Protein AF-A0A0F2T9M1-F1 (afdb_monomer)

Sequence (133 aa):
MGENEFGDGLTGAGREAIAVIGMSCRVPGAEDLRSFWRMLAEGEEAIAEPPAGRWPEGVAELARHPRAGFVAGAGDFDAGFFGISPREAAAMDPRQRMVLELSWDALEDAYLPPDSLHGSATAVFLGATGDDY

InterPro domains:
  IPR014030 Beta-ketoacyl synthase-like, N-terminal domain [PF00109] (16-133)
  IPR016039 Thiolase-like [G3DSA:3.40.47.10] (18-133)
  IPR016039 Thiolase-like [SSF53901] (17-133)
  IPR020841 Polyketide synthase, beta-ketoacyl synthase domain [PS52004] (15-133)
  IPR020841 Polyketide synthase, beta-ketoacyl synthase domain [SM00825] (18-133)
  IPR050091 Polyketide and Nonribosomal Peptide Biosynthesis Enzymes [PTHR43775] (17-133)

Radius of gyration: 21.36 Å; Cα contacts (8 Å, |Δi|>4): 103; chains: 1; bounding box: 66×56×41 Å

Secondary structure (DSSP, 8-state):
------------TT-PPPP-------BTTBSSHHHHHHHHHHT---EEPPPTTSS-TT-TTGGG---EE--TTTT---TTTTT--HHHHHHS-HHHHHHHHHHHHHHHHTT--GGGGTTS-------------

pLDDT: mean 83.87, std 17.74, range [38.41, 98.19]

Mean predicted aligned error: 9.65 Å

Solvent-accessible surface area (backbone atoms only — not comparable to full-atom values): 8836 Å² total; per-residue (Å²): 141,76,82,83,76,77,68,86,82,71,88,54,97,84,70,84,84,86,82,88,66,46,60,59,47,73,44,40,82,16,81,35,58,68,48,40,51,47,38,63,77,72,67,63,81,45,65,36,67,75,62,90,80,74,63,70,93,81,60,72,76,64,63,79,61,61,61,46,69,56,56,78,67,53,84,59,72,72,33,71,82,75,73,40,51,73,72,55,52,74,71,48,52,44,67,60,48,48,50,54,53,40,54,49,46,15,31,56,62,42,72,45,64,70,76,76,50,65,92,50,98,76,83,86,86,84,93,78,79,95,68,94,123

Nearest PDB structures (foldseek):
  6mhk-assembly1_B  TM=9.272E-01  e=1.775E-06  Bacillus amyloliquefaciens
  5e6k-assembly1_A  TM=9.423E-01  e=3.001E-06  Bacillus subtilis subsp. subtilis str. 168
  5e5n-assembly1_C  TM=9.562E-01  e=3.653E-06  Bacillus subtilis subsp. subtilis str. 168
  8g4u-assembly1_A  TM=9.112E-01  e=3.901E-06  Saccharopolyspora erythraea
  5elp-assembly1_B  TM=8.413E-01  e=6.593E-06  Bacillus amyloliquefaciens

Structure (mmCIF, N/CA/C/O backbone):
data_AF-A0A0F2T9M1-F1
#
_entry.id   AF-A0A0F2T9M1-F1
#
loop_
_atom_site.group_PDB
_atom_site.id
_atom_site.type_symbol
_atom_site.label_atom_id
_atom_site.label_alt_id
_atom_site.label_comp_id
_atom_site.label_asym_id
_atom_site.label_entity_id
_atom_site.label_seq_id
_atom_site.pdbx_PDB_ins_code
_atom_site.Cartn_x
_atom_site.Cartn_y
_atom_site.Cartn_z
_atom_site.occupancy
_atom_site.B_iso_or_equiv
_atom_site.auth_seq_id
_atom_site.auth_comp_id
_atom_site.auth_asym_id
_atom_site.auth_atom_id
_atom_site.pdbx_PDB_model_num
ATOM 1 N N . MET A 1 1 ? -38.643 -41.984 -0.334 1.00 38.41 1 MET A N 1
ATOM 2 C CA . MET A 1 1 ? -37.694 -41.642 -1.416 1.00 38.41 1 MET A CA 1
ATOM 3 C C . MET A 1 1 ? -37.721 -40.122 -1.497 1.00 38.41 1 MET A C 1
ATOM 5 O O . MET A 1 1 ? -38.513 -39.570 -2.233 1.00 38.41 1 MET A O 1
ATOM 9 N N . GLY A 1 2 ? -37.217 -39.426 -0.487 1.00 44.75 2 GLY A N 1
ATOM 10 C CA . GLY A 1 2 ? -35.804 -39.204 -0.194 1.00 44.75 2 GLY A CA 1
ATOM 11 C C . GLY A 1 2 ? -35.695 -37.688 -0.060 1.00 44.75 2 GLY A C 1
ATOM 12 O O . GLY A 1 2 ? -35.392 -37.012 -1.036 1.00 44.75 2 GLY A O 1
ATOM 13 N N . GLU A 1 3 ? -36.140 -37.170 1.084 1.00 42.84 3 GLU A N 1
ATOM 14 C CA . GLU A 1 3 ? -36.049 -35.749 1.408 1.00 42.84 3 GLU A CA 1
ATOM 15 C C . GLU A 1 3 ? -34.561 -35.414 1.507 1.00 42.84 3 GLU A C 1
ATOM 17 O O . GLU A 1 3 ? -33.842 -35.998 2.316 1.00 42.84 3 GLU A O 1
ATOM 22 N N . ASN A 1 4 ? -34.072 -34.543 0.624 1.00 39.91 4 ASN A N 1
ATOM 23 C CA . ASN A 1 4 ? -32.725 -34.007 0.749 1.00 39.91 4 ASN A CA 1
ATOM 24 C C . ASN A 1 4 ? -32.733 -33.002 1.900 1.00 39.91 4 ASN A C 1
ATOM 26 O O . ASN A 1 4 ? -32.927 -31.803 1.702 1.00 39.91 4 ASN A O 1
ATOM 30 N N . GLU A 1 5 ? -32.520 -33.527 3.103 1.00 46.19 5 GLU A N 1
ATOM 31 C CA . GLU A 1 5 ? -32.013 -32.795 4.253 1.00 46.19 5 GLU A CA 1
ATOM 32 C C . GLU A 1 5 ? -30.621 -32.259 3.889 1.00 46.19 5 GLU A C 1
ATOM 34 O O . GLU A 1 5 ? -29.590 -32.881 4.150 1.00 46.19 5 GLU A O 1
ATOM 39 N N . PHE A 1 6 ? -30.573 -31.094 3.239 1.00 51.16 6 PHE A N 1
ATOM 40 C CA . PHE A 1 6 ? -29.377 -30.263 3.279 1.00 51.16 6 PHE A CA 1
ATOM 41 C C . PHE A 1 6 ? -29.229 -29.796 4.723 1.00 51.16 6 PHE A C 1
ATOM 43 O O . PHE A 1 6 ? -29.816 -28.797 5.134 1.00 51.16 6 PHE A O 1
ATOM 50 N N . GLY A 1 7 ? -28.516 -30.609 5.500 1.00 42.62 7 GLY A N 1
ATOM 51 C CA . GLY A 1 7 ? -28.206 -30.349 6.891 1.00 42.62 7 GLY A CA 1
ATOM 52 C C . GLY A 1 7 ? -27.607 -28.959 7.050 1.00 42.62 7 GLY A C 1
ATOM 53 O O . GLY A 1 7 ? -26.609 -28.617 6.413 1.00 42.62 7 GLY A O 1
ATOM 54 N N . ASP A 1 8 ? -28.243 -28.182 7.918 1.00 50.19 8 ASP A N 1
ATOM 55 C CA . ASP A 1 8 ? -27.717 -26.963 8.515 1.00 50.19 8 ASP A CA 1
ATOM 56 C C . ASP A 1 8 ? -26.454 -27.318 9.318 1.00 50.19 8 ASP A C 1
ATOM 58 O O . ASP A 1 8 ? -26.492 -27.671 10.494 1.00 50.19 8 ASP A O 1
ATOM 62 N N . GLY A 1 9 ? -25.324 -27.369 8.614 1.00 45.78 9 GLY A N 1
ATOM 63 C CA . GLY A 1 9 ? -24.054 -27.896 9.104 1.00 45.78 9 GLY A CA 1
ATOM 64 C C . GLY A 1 9 ? -23.072 -26.841 9.604 1.00 45.78 9 GLY A C 1
ATOM 65 O O . GLY A 1 9 ? -21.873 -27.111 9.580 1.00 45.78 9 GLY A O 1
ATOM 66 N N . LEU A 1 10 ? -23.523 -25.650 10.021 1.00 54.91 10 LEU A N 1
ATOM 67 C CA . LEU A 1 10 ? -22.629 -24.616 10.575 1.00 54.91 10 LEU A CA 1
ATOM 68 C C . LEU A 1 10 ? -23.101 -23.965 11.883 1.00 54.91 10 LEU A C 1
ATOM 70 O O . LEU A 1 10 ? -22.401 -23.100 12.408 1.00 54.91 10 LEU A O 1
ATOM 74 N N . THR A 1 11 ? -24.199 -24.406 12.497 1.00 53.44 11 THR A N 1
ATOM 75 C CA . THR A 1 11 ? -24.612 -23.919 13.825 1.00 53.44 11 THR A CA 1
ATOM 76 C C . THR A 1 11 ? -23.847 -24.621 14.953 1.00 53.44 11 THR A C 1
ATOM 78 O O . THR A 1 11 ? -24.398 -25.276 15.832 1.00 53.44 11 THR A O 1
ATOM 81 N N . GLY A 1 12 ? -22.524 -24.452 14.949 1.00 49.16 12 GLY A N 1
ATOM 82 C CA . GLY A 1 12 ? -21.695 -24.625 16.133 1.00 49.16 12 GLY A CA 1
ATOM 83 C C . GLY A 1 12 ? -21.457 -23.263 16.773 1.00 49.16 12 GLY A C 1
ATOM 84 O O . GLY A 1 12 ? -20.775 -22.423 16.191 1.00 49.16 12 GLY A O 1
ATOM 85 N N . ALA A 1 13 ? -21.954 -23.043 17.991 1.00 60.53 13 ALA A N 1
ATOM 86 C CA . ALA A 1 13 ? -21.388 -22.013 18.856 1.00 60.53 13 ALA A CA 1
ATOM 87 C C . ALA A 1 13 ? -19.900 -22.361 19.078 1.00 60.53 13 ALA A C 1
ATOM 89 O O . ALA A 1 13 ? -19.580 -23.218 19.900 1.00 60.53 13 ALA A O 1
ATOM 90 N N . GLY A 1 14 ? -18.995 -21.791 18.271 1.00 63.22 14 GLY A N 1
ATOM 91 C CA . GLY A 1 14 ? -17.568 -22.123 18.347 1.00 63.22 14 GLY A CA 1
ATOM 92 C C . GLY A 1 14 ? -16.649 -21.686 17.200 1.00 63.22 14 GLY A C 1
ATOM 93 O O . GLY A 1 14 ? -15.437 -21.775 17.377 1.00 63.22 14 GLY A O 1
ATOM 94 N N . ARG A 1 15 ? -17.149 -21.195 16.057 1.00 66.56 15 ARG A N 1
ATOM 95 C CA . ARG A 1 15 ? -16.322 -20.483 15.061 1.00 66.56 15 ARG A CA 1
ATOM 96 C C . ARG A 1 15 ? -17.126 -19.370 14.401 1.00 66.56 15 ARG A C 1
ATOM 98 O O . ARG A 1 15 ? -17.901 -19.617 13.485 1.00 66.56 15 ARG A O 1
ATOM 105 N N . GLU A 1 16 ? -16.937 -18.155 14.894 1.00 89.12 16 GLU A N 1
ATOM 106 C CA . GLU A 1 16 ? -17.426 -16.950 14.232 1.00 89.12 16 GLU A CA 1
ATOM 107 C C . GLU A 1 16 ? -16.679 -16.761 12.902 1.00 89.12 16 GLU A C 1
ATOM 109 O O . GLU A 1 16 ? -15.462 -16.956 12.829 1.00 89.12 16 GLU A O 1
ATOM 114 N N . ALA A 1 17 ? -17.415 -16.450 11.834 1.00 92.88 17 ALA A N 1
ATOM 115 C CA . ALA A 1 17 ? -16.823 -16.173 10.532 1.00 92.88 17 ALA A CA 1
ATOM 116 C C . ALA A 1 17 ? -16.100 -14.819 10.562 1.00 92.88 17 ALA A C 1
ATOM 118 O O . ALA A 1 17 ? -16.609 -13.852 11.123 1.00 92.88 17 ALA A O 1
ATOM 119 N N . ILE A 1 18 ? -14.931 -14.739 9.924 1.00 94.12 18 ILE A N 1
ATOM 120 C CA . ILE A 1 18 ? -14.173 -13.490 9.801 1.00 94.12 18 ILE A CA 1
ATOM 121 C C . ILE A 1 18 ? -14.524 -12.831 8.470 1.00 94.12 18 ILE A C 1
ATOM 123 O O . ILE A 1 18 ? -14.312 -13.419 7.409 1.00 94.12 18 ILE A O 1
ATOM 127 N N . ALA A 1 19 ? -15.063 -11.615 8.527 1.00 97.06 19 ALA A N 1
ATOM 128 C CA . ALA A 1 19 ? -15.362 -10.826 7.340 1.00 97.06 19 ALA A CA 1
ATOM 129 C C . ALA A 1 19 ? -14.114 -10.077 6.853 1.00 97.06 19 ALA A C 1
ATOM 131 O O . ALA A 1 19 ? -13.426 -9.426 7.639 1.00 97.06 19 ALA A O 1
ATOM 132 N N . VAL A 1 20 ? -13.856 -10.128 5.545 1.00 97.00 20 VAL A N 1
ATOM 133 C CA . VAL A 1 20 ? -12.918 -9.219 4.874 1.00 97.00 20 VAL A CA 1
ATOM 134 C C . VAL A 1 20 ? -13.724 -8.007 4.426 1.00 97.00 20 VAL A C 1
ATOM 136 O O . VAL A 1 20 ? -14.567 -8.128 3.541 1.00 97.00 20 VAL A O 1
ATOM 139 N N . ILE A 1 21 ? -13.515 -6.872 5.090 1.00 97.44 21 ILE A N 1
ATOM 140 C CA . ILE A 1 21 ? -14.332 -5.662 4.898 1.00 97.44 21 ILE A CA 1
ATOM 141 C C . ILE A 1 21 ? -13.639 -4.566 4.091 1.00 97.44 21 ILE A C 1
ATOM 143 O O . ILE A 1 21 ? -14.320 -3.654 3.650 1.00 97.44 21 ILE A O 1
ATOM 147 N N . GLY A 1 22 ? -12.328 -4.667 3.882 1.00 97.50 22 GLY A N 1
ATOM 148 C CA . GLY A 1 22 ? -11.575 -3.777 3.009 1.00 97.50 22 GLY A CA 1
ATOM 149 C C . GLY A 1 22 ? -10.264 -4.416 2.589 1.00 97.50 22 GLY A C 1
ATOM 150 O O . GLY A 1 22 ? -9.738 -5.301 3.276 1.00 97.50 22 GLY A O 1
ATOM 151 N N . MET A 1 23 ? -9.773 -4.014 1.425 1.00 98.06 23 MET A N 1
ATOM 152 C CA . MET A 1 23 ? -8.548 -4.530 0.832 1.00 98.06 23 MET A CA 1
ATOM 153 C C . MET A 1 23 ? -7.794 -3.410 0.118 1.00 98.06 23 MET A C 1
ATOM 155 O O . MET A 1 23 ? -8.354 -2.397 -0.283 1.00 98.06 23 MET A O 1
ATOM 159 N N . SER A 1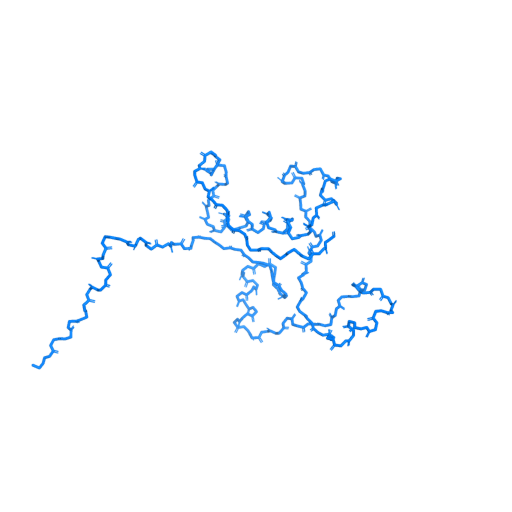 24 ? -6.510 -3.632 -0.104 1.00 97.75 24 SER A N 1
ATOM 160 C CA . SER A 1 24 ? -5.696 -2.834 -1.010 1.00 97.75 24 SER A CA 1
ATOM 161 C C . SER A 1 24 ? -4.613 -3.734 -1.590 1.00 97.75 24 SER A C 1
ATOM 163 O O . SER A 1 24 ? -4.253 -4.766 -1.012 1.00 97.75 24 SER A O 1
ATOM 165 N N . CYS A 1 25 ? -4.106 -3.383 -2.765 1.00 95.50 25 CYS A N 1
ATOM 166 C CA . CYS A 1 25 ? -2.946 -4.057 -3.317 1.00 95.50 25 CYS A CA 1
ATOM 167 C C . CYS A 1 25 ? -2.183 -3.129 -4.245 1.00 95.50 25 CYS A C 1
ATOM 169 O O . CYS A 1 25 ? -2.778 -2.339 -4.972 1.00 95.50 25 CYS A O 1
ATOM 171 N N . ARG A 1 26 ? -0.870 -3.328 -4.287 1.00 95.62 26 ARG A N 1
ATOM 172 C CA . ARG A 1 26 ? -0.011 -2.822 -5.346 1.00 95.62 26 ARG A CA 1
ATOM 173 C C . ARG A 1 26 ? 0.803 -3.998 -5.863 1.00 95.62 26 ARG A C 1
ATOM 175 O O . ARG A 1 26 ? 1.526 -4.644 -5.106 1.00 95.62 26 ARG A O 1
ATOM 182 N N . VAL A 1 27 ? 0.632 -4.319 -7.137 1.00 95.31 27 VAL A N 1
ATOM 183 C CA . VAL A 1 27 ? 1.250 -5.479 -7.786 1.00 95.31 27 VAL A CA 1
ATOM 184 C C . VAL A 1 27 ? 1.858 -5.054 -9.124 1.00 95.31 27 VAL A C 1
ATOM 186 O O . VAL A 1 27 ? 1.578 -3.963 -9.621 1.00 95.31 27 VAL A O 1
ATOM 189 N N . PRO A 1 28 ? 2.729 -5.868 -9.737 1.00 95.56 28 PRO A N 1
ATOM 190 C CA . PRO A 1 28 ? 3.194 -5.588 -11.089 1.00 95.56 28 PRO A CA 1
ATOM 191 C C . PRO A 1 28 ? 2.009 -5.372 -12.039 1.00 95.56 28 PRO A C 1
ATOM 193 O O . PRO A 1 28 ? 1.096 -6.191 -12.068 1.00 95.56 28 PRO A O 1
ATOM 196 N N . GLY A 1 29 ? 2.022 -4.267 -12.789 1.00 94.62 29 GLY A N 1
ATOM 197 C CA . GLY A 1 29 ? 0.961 -3.913 -13.742 1.00 94.62 29 GLY A CA 1
ATOM 198 C C . GLY A 1 29 ? -0.291 -3.252 -13.145 1.00 94.62 29 GLY A C 1
ATOM 199 O O . GLY A 1 29 ? -1.112 -2.756 -13.911 1.00 94.62 29 GLY A O 1
ATOM 200 N N . ALA A 1 30 ? -0.434 -3.180 -11.817 1.00 96.31 30 ALA A N 1
ATOM 201 C CA . ALA A 1 30 ? -1.605 -2.582 -11.178 1.00 96.31 30 ALA A CA 1
ATOM 202 C C . ALA A 1 30 ? -1.261 -1.859 -9.869 1.00 96.31 30 ALA A C 1
ATOM 204 O O . ALA A 1 30 ? -0.681 -2.429 -8.942 1.00 96.31 30 ALA A O 1
ATOM 205 N N . GLU A 1 31 ? -1.655 -0.592 -9.787 1.00 95.25 31 GLU A N 1
ATOM 206 C CA . GLU A 1 31 ? -1.386 0.269 -8.633 1.00 95.25 31 GLU A CA 1
ATOM 207 C C . GLU A 1 31 ? -2.474 0.219 -7.555 1.00 95.25 31 GLU A C 1
ATOM 209 O O . GLU A 1 31 ? -2.227 0.665 -6.437 1.00 95.25 31 GLU A O 1
ATOM 214 N N . ASP A 1 32 ? -3.639 -0.345 -7.886 1.00 95.62 32 ASP A N 1
ATOM 215 C CA . ASP A 1 32 ? -4.809 -0.447 -7.015 1.00 95.62 32 ASP A CA 1
ATOM 216 C C . ASP A 1 32 ? -5.670 -1.692 -7.331 1.00 95.62 32 ASP A C 1
ATOM 218 O O . ASP A 1 32 ? -5.441 -2.422 -8.301 1.00 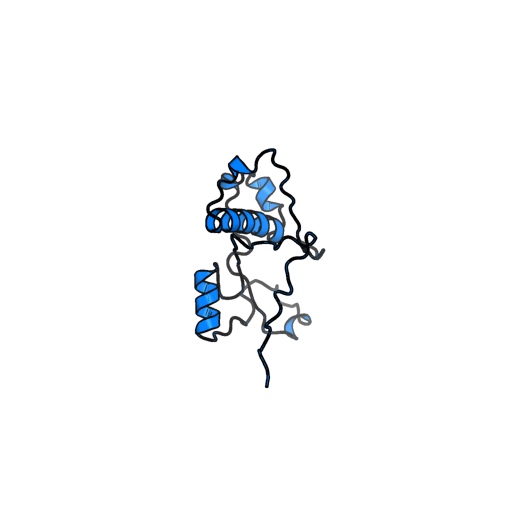95.62 32 ASP A O 1
ATOM 222 N N . LEU A 1 33 ? -6.713 -1.934 -6.528 1.00 96.56 33 LEU A N 1
ATOM 223 C CA . LEU A 1 33 ? -7.625 -3.071 -6.723 1.00 96.56 33 LEU A CA 1
ATOM 224 C C . LEU A 1 33 ? -8.388 -3.024 -8.055 1.00 96.56 33 LEU A C 1
ATOM 226 O O . LEU A 1 33 ? -8.698 -4.072 -8.623 1.00 96.56 33 LEU A O 1
ATOM 230 N N . ARG A 1 34 ? -8.726 -1.829 -8.560 1.00 96.44 34 ARG A N 1
ATOM 231 C CA . ARG A 1 34 ? -9.532 -1.683 -9.785 1.00 96.44 34 ARG A CA 1
ATOM 232 C C . ARG A 1 34 ? -8.714 -2.052 -11.015 1.00 96.44 34 ARG A C 1
ATOM 234 O O . ARG A 1 34 ? -9.191 -2.790 -11.876 1.00 96.44 34 ARG A O 1
ATOM 241 N N . SER A 1 35 ? -7.492 -1.538 -11.092 1.00 97.38 35 SER A N 1
ATOM 242 C CA . SER A 1 35 ? -6.515 -1.878 -12.121 1.00 97.38 35 SER A CA 1
ATOM 243 C C . SER A 1 35 ? -6.117 -3.347 -12.029 1.00 97.38 35 SER A C 1
ATOM 245 O O . SER A 1 35 ? -6.073 -4.008 -13.062 1.00 97.38 35 SER A O 1
ATOM 247 N N . PHE A 1 36 ? -5.960 -3.893 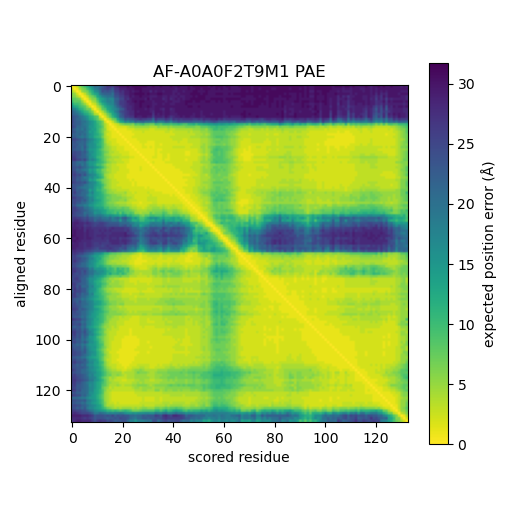-10.819 1.00 97.50 36 PHE A N 1
ATOM 248 C CA . PHE A 1 36 ? -5.670 -5.314 -10.636 1.00 97.50 36 PHE A CA 1
ATOM 249 C C . PHE A 1 36 ? -6.806 -6.203 -11.146 1.00 97.50 36 PHE A C 1
ATOM 251 O O . PHE A 1 36 ? -6.568 -7.138 -11.909 1.00 97.50 36 PHE A O 1
ATOM 258 N N . TRP A 1 37 ? -8.056 -5.885 -10.795 1.00 97.31 37 TRP A N 1
ATOM 259 C CA . TRP A 1 37 ? -9.213 -6.631 -11.285 1.00 97.31 37 TRP A CA 1
ATOM 260 C C . TRP A 1 37 ? -9.333 -6.583 -12.809 1.00 97.31 37 TRP A C 1
ATOM 262 O O . TRP A 1 37 ? -9.588 -7.610 -13.435 1.00 97.31 37 TRP A O 1
ATOM 272 N N . ARG A 1 38 ? -9.119 -5.409 -13.417 1.00 98.00 38 ARG A N 1
ATOM 273 C CA . ARG A 1 38 ? -9.127 -5.258 -14.877 1.00 98.00 38 ARG A CA 1
ATOM 274 C C . ARG A 1 38 ? -8.057 -6.133 -15.532 1.00 98.00 38 ARG A C 1
ATOM 276 O O . ARG A 1 38 ? -8.393 -6.916 -16.411 1.00 98.00 38 ARG A O 1
ATOM 283 N N . MET A 1 39 ? -6.820 -6.061 -15.042 1.00 97.50 39 MET A N 1
ATOM 284 C CA . MET A 1 39 ? -5.691 -6.860 -15.528 1.00 97.50 39 MET A CA 1
ATOM 285 C C . MET A 1 39 ? -6.007 -8.366 -15.490 1.00 97.50 39 MET A C 1
ATOM 287 O O . MET A 1 39 ? -5.776 -9.083 -16.463 1.00 97.50 39 MET A O 1
ATOM 291 N N . LEU A 1 40 ? -6.602 -8.848 -14.390 1.00 97.69 40 LEU A N 1
ATOM 292 C CA . LEU A 1 40 ? -7.033 -10.244 -14.257 1.00 97.69 40 LEU A CA 1
ATOM 293 C C . LEU A 1 40 ? -8.169 -10.609 -15.220 1.00 97.69 40 LEU A C 1
ATOM 295 O O . LEU A 1 40 ? -8.136 -11.677 -15.828 1.00 97.69 40 LEU A O 1
ATOM 299 N N . ALA A 1 41 ? -9.177 -9.744 -15.346 1.00 98.19 41 ALA A N 1
ATOM 300 C CA . ALA A 1 41 ? -10.333 -9.975 -16.206 1.00 98.19 41 ALA A CA 1
ATOM 301 C C . ALA A 1 41 ? -9.960 -9.988 -17.699 1.00 98.19 41 ALA A C 1
ATOM 303 O O . ALA A 1 41 ? -10.570 -10.720 -18.477 1.00 98.19 41 ALA A O 1
ATOM 304 N N . GLU A 1 42 ? -8.957 -9.201 -18.087 1.00 98.06 42 GLU A N 1
ATOM 305 C CA . GLU A 1 42 ? -8.448 -9.094 -19.458 1.00 98.06 42 GLU A CA 1
ATOM 306 C C . GLU A 1 42 ? -7.339 -10.118 -19.764 1.00 98.06 42 GLU A C 1
ATOM 308 O O . GLU A 1 42 ? -7.012 -10.344 -20.929 1.00 98.06 42 GLU A O 1
ATOM 313 N N . GLY A 1 43 ? -6.809 -10.802 -18.742 1.00 96.81 43 GLY A N 1
ATOM 314 C CA . GLY A 1 43 ? -5.760 -11.811 -18.894 1.00 96.81 43 GLY A CA 1
ATOM 315 C C . GLY A 1 43 ? -4.395 -11.217 -19.251 1.00 96.81 43 GLY A C 1
ATOM 316 O O . GLY A 1 43 ? -3.629 -11.840 -19.986 1.00 96.81 43 GLY A O 1
ATOM 317 N N . GLU A 1 44 ? -4.100 -10.010 -18.766 1.00 96.38 44 GLU A N 1
ATOM 318 C CA . GLU A 1 44 ? -2.858 -9.298 -19.067 1.00 96.38 44 GLU A CA 1
ATOM 319 C C . GLU A 1 44 ? -1.641 -9.894 -18.328 1.00 96.38 44 GLU A C 1
ATOM 321 O O . GLU A 1 44 ? -1.720 -10.318 -17.172 1.00 96.38 44 GLU A O 1
ATOM 326 N N 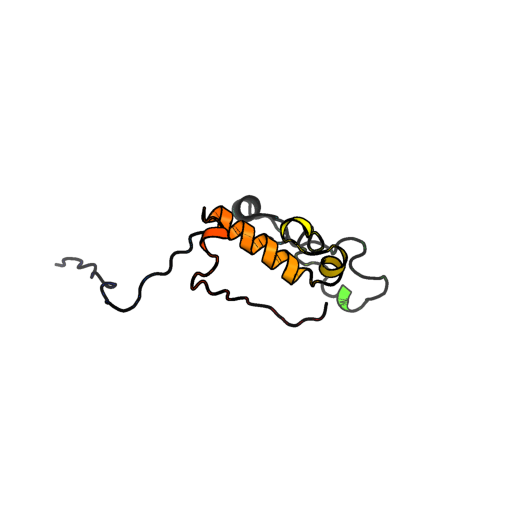. GLU A 1 45 ? -0.479 -9.903 -18.993 1.00 94.56 45 GLU A N 1
ATOM 327 C CA . GLU A 1 45 ? 0.799 -10.354 -18.425 1.00 94.56 45 GLU A CA 1
ATOM 328 C C . GLU A 1 45 ? 1.623 -9.157 -17.926 1.00 94.56 45 GLU A C 1
ATOM 330 O O . GLU A 1 45 ? 2.066 -8.324 -18.713 1.00 94.56 45 GLU A O 1
ATOM 335 N N . ALA A 1 46 ? 1.906 -9.111 -16.621 1.00 95.00 46 ALA A N 1
ATOM 336 C CA . ALA A 1 46 ? 2.699 -8.043 -15.997 1.00 95.00 46 ALA A CA 1
ATOM 337 C C . ALA A 1 46 ? 4.195 -8.380 -15.812 1.00 95.00 46 ALA A C 1
ATOM 339 O O . ALA A 1 46 ? 4.923 -7.690 -15.094 1.00 95.00 46 ALA A O 1
ATOM 340 N N . ILE A 1 47 ? 4.661 -9.469 -16.426 1.00 92.81 47 ILE A N 1
ATOM 341 C CA . ILE A 1 47 ? 6.059 -9.895 -16.375 1.00 92.81 47 ILE A CA 1
ATOM 342 C C . ILE A 1 47 ? 6.838 -9.164 -17.471 1.00 92.81 47 ILE A C 1
ATOM 344 O O . ILE A 1 47 ? 6.556 -9.309 -18.660 1.00 92.81 47 ILE A O 1
ATOM 348 N N . ALA A 1 48 ? 7.840 -8.382 -17.085 1.00 88.38 48 ALA A N 1
ATOM 349 C CA . ALA A 1 48 ? 8.589 -7.513 -17.988 1.00 88.38 48 ALA A CA 1
ATOM 350 C C . ALA A 1 48 ? 10.099 -7.665 -17.785 1.00 88.38 48 ALA A C 1
ATOM 352 O O . ALA A 1 48 ? 10.547 -8.294 -16.828 1.00 88.38 48 ALA A O 1
ATOM 353 N N . GLU A 1 49 ? 10.879 -7.089 -18.696 1.00 85.38 49 GLU A N 1
ATOM 354 C CA . GLU A 1 49 ? 12.311 -6.859 -18.481 1.00 85.38 49 GLU A CA 1
ATOM 355 C C . GLU A 1 49 ? 12.515 -5.835 -17.345 1.00 85.38 49 GLU A C 1
ATOM 357 O O . GLU A 1 49 ? 11.647 -4.982 -17.121 1.00 85.38 49 GLU A O 1
ATOM 362 N N . PRO A 1 50 ? 13.642 -5.881 -16.612 1.00 80.94 50 PRO A N 1
ATOM 363 C CA . PRO A 1 50 ? 13.920 -4.928 -15.549 1.00 80.94 50 PRO A CA 1
ATOM 364 C C . PRO A 1 50 ? 13.940 -3.479 -16.058 1.00 80.94 50 PRO A C 1
ATOM 366 O O . PRO A 1 50 ? 14.514 -3.206 -17.115 1.00 80.94 50 PRO A O 1
ATOM 369 N N . PRO A 1 51 ? 13.385 -2.526 -15.283 1.00 77.44 51 PRO A N 1
ATOM 370 C CA . PRO A 1 51 ? 13.506 -1.105 -15.574 1.00 77.44 51 PRO A CA 1
ATOM 371 C C . PRO A 1 51 ? 14.966 -0.674 -15.756 1.00 77.44 51 PRO A C 1
ATOM 373 O O . PRO A 1 51 ? 15.864 -1.150 -15.051 1.00 77.44 51 PRO A O 1
ATOM 376 N N . ALA A 1 52 ? 15.198 0.267 -16.675 1.00 74.12 52 ALA A N 1
ATOM 377 C CA . ALA A 1 52 ? 16.522 0.837 -16.90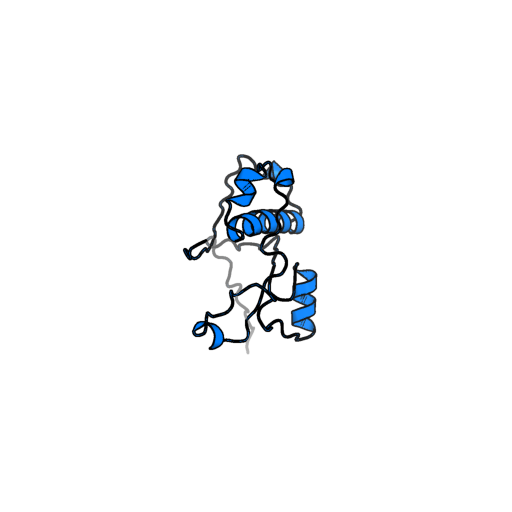4 1.00 74.12 52 ALA A CA 1
ATOM 378 C C . ALA A 1 52 ? 17.109 1.399 -15.595 1.00 74.12 52 ALA A C 1
ATOM 380 O O . ALA A 1 52 ? 16.430 2.104 -14.853 1.00 74.12 52 ALA A O 1
ATOM 381 N N . GLY A 1 53 ? 18.371 1.070 -15.304 1.00 67.19 53 GLY A N 1
ATOM 382 C CA . GLY A 1 53 ? 19.060 1.509 -14.086 1.00 67.19 53 GLY A CA 1
ATOM 383 C C . GLY A 1 53 ? 18.785 0.674 -12.829 1.00 67.19 53 GLY A C 1
ATOM 384 O O . GLY A 1 53 ? 19.376 0.961 -11.792 1.00 67.19 53 GLY A O 1
ATOM 385 N N . ARG A 1 54 ? 17.949 -0.378 -12.893 1.00 67.00 54 ARG A N 1
ATOM 386 C CA . ARG A 1 54 ? 17.709 -1.267 -11.737 1.00 67.00 54 ARG A CA 1
ATOM 387 C C . ARG A 1 54 ? 18.918 -2.129 -11.375 1.00 67.00 54 ARG A C 1
ATOM 389 O O . ARG A 1 54 ? 19.111 -2.450 -10.207 1.00 67.00 54 ARG A O 1
ATOM 396 N N . TRP A 1 55 ? 19.719 -2.503 -12.367 1.00 65.88 55 TRP A N 1
ATOM 397 C CA . TRP A 1 55 ? 20.936 -3.282 -12.170 1.00 65.88 55 TRP A CA 1
ATOM 398 C C . TRP A 1 55 ? 22.133 -2.475 -12.678 1.00 65.88 55 TRP A C 1
ATOM 400 O O . TRP A 1 55 ? 22.080 -2.000 -13.816 1.00 65.88 55 TRP A O 1
ATOM 410 N N . PRO A 1 56 ? 23.202 -2.300 -11.880 1.00 55.34 56 PRO A N 1
ATOM 411 C CA . PRO A 1 56 ? 24.440 -1.731 -12.392 1.00 55.34 56 PRO A CA 1
ATOM 412 C C . PRO A 1 56 ? 25.009 -2.624 -13.504 1.00 55.34 56 PRO A C 1
ATOM 414 O O . PRO A 1 56 ? 24.859 -3.850 -13.479 1.00 55.34 56 PRO A O 1
ATOM 417 N N . GLU A 1 57 ? 25.657 -2.013 -14.495 1.00 53.47 57 GLU A N 1
ATOM 418 C CA . GLU A 1 57 ? 26.341 -2.747 -15.561 1.00 53.47 57 GLU A CA 1
ATOM 419 C C . GLU A 1 57 ? 27.347 -3.743 -14.951 1.00 53.47 57 GLU A C 1
ATOM 421 O O . GLU A 1 57 ? 28.190 -3.366 -14.139 1.00 53.47 57 GLU A O 1
ATOM 426 N N . GLY A 1 58 ? 27.256 -5.027 -15.321 1.00 53.44 58 GLY A N 1
ATOM 427 C CA . GLY A 1 58 ? 28.227 -6.056 -14.917 1.00 53.44 58 GLY A CA 1
ATOM 428 C C . GLY A 1 58 ? 27.732 -7.136 -13.949 1.00 53.44 58 GLY A C 1
ATOM 429 O O . GLY A 1 58 ? 28.492 -8.058 -13.653 1.00 53.44 58 GLY A O 1
ATOM 430 N N . VAL A 1 59 ? 26.470 -7.1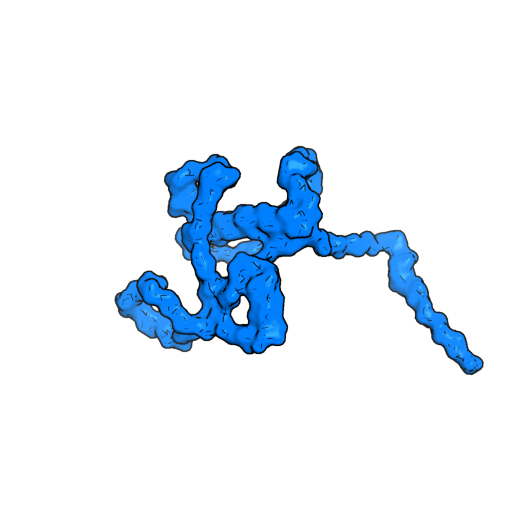15 -13.504 1.00 57.47 59 VAL A N 1
ATOM 431 C CA . VAL A 1 59 ? 25.902 -8.209 -12.689 1.00 57.47 59 VAL A CA 1
ATOM 432 C C . VAL A 1 59 ? 25.445 -9.370 -13.585 1.00 57.47 59 VAL A C 1
ATOM 434 O O . VAL A 1 59 ? 24.260 -9.640 -13.766 1.00 57.47 59 VAL A O 1
ATOM 437 N N . ALA A 1 60 ? 26.416 -10.058 -14.191 1.00 53.84 60 ALA A N 1
ATOM 438 C CA . ALA A 1 60 ? 26.194 -11.136 -15.158 1.00 53.84 60 ALA A CA 1
ATOM 439 C C . ALA A 1 60 ? 25.475 -12.375 -14.577 1.00 53.84 60 ALA A C 1
ATOM 441 O O . ALA A 1 60 ? 24.930 -13.173 -15.337 1.00 53.84 60 ALA A O 1
ATOM 442 N N . GLU A 1 61 ? 25.434 -12.549 -13.251 1.00 52.81 61 GLU A N 1
ATOM 443 C CA . GLU A 1 61 ? 24.722 -13.675 -12.625 1.00 52.81 61 GLU A CA 1
ATOM 444 C C . GLU A 1 61 ? 23.203 -13.475 -12.524 1.00 52.81 61 GLU A C 1
ATOM 446 O O . GLU A 1 61 ? 22.457 -14.445 -12.666 1.00 52.81 61 GLU A O 1
ATOM 451 N N . LEU A 1 62 ? 22.724 -12.234 -12.380 1.00 52.91 62 LEU A N 1
ATOM 452 C CA . LEU A 1 62 ? 21.288 -11.913 -12.358 1.00 52.91 62 LEU A CA 1
ATOM 453 C C . LEU A 1 62 ? 20.641 -11.965 -13.752 1.00 52.91 62 LEU A C 1
ATOM 455 O O . LEU A 1 62 ? 19.427 -12.119 -13.870 1.00 52.91 62 LEU A O 1
ATOM 459 N N . ALA A 1 63 ? 21.454 -11.947 -14.811 1.00 53.16 63 ALA A N 1
ATOM 460 C CA . ALA A 1 63 ? 21.023 -12.083 -16.203 1.00 53.16 63 ALA A CA 1
ATOM 461 C C . ALA A 1 63 ? 20.422 -13.464 -16.554 1.00 53.16 63 ALA A C 1
ATOM 463 O O . ALA A 1 63 ? 19.976 -13.674 -17.680 1.00 53.16 63 ALA A O 1
ATOM 464 N N . ARG A 1 64 ? 20.394 -14.423 -15.615 1.00 55.69 64 ARG A N 1
ATOM 465 C CA . ARG A 1 64 ? 19.776 -15.746 -15.825 1.00 55.69 64 ARG A CA 1
ATOM 466 C C . ARG A 1 64 ? 18.246 -15.737 -15.711 1.00 55.69 64 ARG A C 1
ATOM 468 O O . ARG A 1 64 ? 17.613 -16.681 -16.180 1.00 55.69 64 ARG A O 1
ATOM 475 N N . HIS A 1 65 ? 17.653 -14.677 -15.157 1.00 61.00 65 HIS A N 1
ATOM 476 C CA . HIS A 1 65 ? 16.200 -14.492 -15.064 1.00 61.00 65 HIS A CA 1
ATOM 477 C C . HIS A 1 65 ? 15.809 -13.112 -15.617 1.00 61.00 65 HIS A C 1
ATOM 479 O O . HIS A 1 65 ? 15.651 -12.167 -14.848 1.00 61.00 65 HIS A O 1
ATOM 485 N N . PRO A 1 66 ? 15.684 -12.969 -16.950 1.00 70.69 66 PRO A N 1
ATOM 486 C CA . PRO A 1 66 ? 15.534 -11.662 -17.591 1.00 70.69 66 PRO A CA 1
ATOM 487 C C . PRO A 1 66 ? 14.184 -11.000 -17.301 1.00 70.69 66 PRO A C 1
ATOM 489 O O . PRO A 1 66 ? 14.075 -9.783 -17.353 1.00 70.69 66 PRO A O 1
ATOM 492 N N . ARG A 1 67 ? 13.156 -11.777 -16.937 1.00 84.06 67 ARG A N 1
ATOM 493 C CA . ARG A 1 67 ? 11.803 -11.254 -16.760 1.00 84.06 67 ARG A CA 1
ATOM 494 C C . ARG A 1 67 ? 11.258 -11.504 -15.361 1.00 84.06 67 ARG A C 1
ATOM 496 O O . ARG A 1 67 ? 11.337 -12.619 -14.848 1.00 84.06 67 ARG A O 1
ATOM 503 N N . ALA A 1 68 ? 10.674 -10.466 -14.773 1.00 88.62 68 ALA A N 1
ATOM 504 C CA . ALA A 1 68 ? 10.024 -10.504 -13.469 1.00 88.62 68 ALA A CA 1
ATOM 505 C C . ALA A 1 68 ? 8.873 -9.490 -13.408 1.00 88.62 68 ALA A C 1
ATOM 507 O O . ALA A 1 68 ? 8.689 -8.674 -14.310 1.00 88.62 68 ALA A O 1
ATOM 508 N N . GLY A 1 69 ? 8.087 -9.552 -12.338 1.00 91.00 69 GLY A N 1
ATOM 509 C CA . GLY A 1 69 ? 7.096 -8.530 -12.038 1.00 91.00 69 GLY A CA 1
ATOM 510 C C . GLY A 1 69 ? 7.729 -7.388 -11.245 1.00 91.00 69 GLY A C 1
ATOM 511 O O . GLY A 1 69 ? 8.328 -7.623 -10.195 1.00 91.00 69 GLY A O 1
ATOM 512 N N . PHE A 1 70 ? 7.581 -6.156 -11.728 1.00 89.81 70 PHE A N 1
ATOM 513 C CA . PHE A 1 70 ? 8.094 -4.960 -11.061 1.00 89.81 70 PHE A CA 1
ATOM 514 C C . PHE A 1 70 ? 6.938 -4.084 -10.598 1.00 89.81 70 PHE A C 1
ATOM 516 O O . PHE A 1 70 ? 6.091 -3.688 -11.394 1.00 89.81 70 PHE A O 1
ATOM 523 N N . VAL A 1 71 ? 6.918 -3.772 -9.304 1.00 91.31 71 VAL A N 1
ATOM 524 C CA . VAL A 1 71 ? 5.973 -2.807 -8.745 1.00 91.31 71 VAL A CA 1
ATOM 525 C C . VAL A 1 71 ? 6.433 -1.395 -9.108 1.00 91.31 71 VAL A C 1
ATOM 527 O O . VAL A 1 71 ? 7.571 -1.014 -8.821 1.00 91.31 71 VAL A O 1
ATOM 530 N N . ALA A 1 72 ? 5.551 -0.632 -9.754 1.00 87.81 72 ALA A N 1
ATOM 531 C CA . ALA A 1 72 ? 5.783 0.774 -10.063 1.00 87.81 72 ALA A CA 1
ATOM 532 C C . ALA A 1 72 ? 5.792 1.618 -8.780 1.00 87.81 72 ALA A C 1
ATOM 534 O O . ALA A 1 72 ? 5.111 1.286 -7.811 1.00 87.81 72 ALA A O 1
ATOM 535 N N . GLY A 1 73 ? 6.592 2.688 -8.767 1.00 84.88 73 GLY A N 1
ATOM 536 C CA . GLY A 1 73 ? 6.632 3.625 -7.642 1.00 84.88 73 GLY A CA 1
ATOM 537 C C . GLY A 1 73 ? 7.039 2.995 -6.308 1.00 84.88 73 GLY A C 1
ATOM 538 O O . GLY A 1 73 ? 6.688 3.507 -5.256 1.00 84.88 73 GLY A O 1
ATOM 539 N N . ALA A 1 74 ? 7.773 1.873 -6.308 1.00 82.19 74 ALA A N 1
ATOM 540 C CA . ALA A 1 74 ? 8.148 1.198 -5.061 1.00 82.19 74 ALA A CA 1
ATOM 541 C C . ALA A 1 74 ? 8.943 2.109 -4.105 1.00 82.19 74 ALA A C 1
ATOM 543 O O . ALA A 1 74 ? 8.906 1.907 -2.899 1.00 82.19 74 ALA A O 1
ATOM 544 N N . GLY A 1 75 ? 9.662 3.104 -4.636 1.00 83.31 75 GLY A N 1
ATOM 545 C CA . GLY A 1 75 ? 10.397 4.093 -3.849 1.00 83.31 75 GLY A CA 1
ATOM 546 C C . GLY A 1 75 ? 9.602 5.347 -3.479 1.00 83.31 75 GLY A C 1
ATOM 547 O O . GLY A 1 75 ? 10.149 6.172 -2.744 1.00 83.31 75 GLY A O 1
ATOM 548 N N . ASP A 1 76 ? 8.371 5.501 -3.962 1.00 90.12 76 ASP A N 1
ATOM 549 C CA . ASP A 1 76 ? 7.530 6.666 -3.691 1.00 90.12 76 ASP A CA 1
ATOM 550 C C . ASP A 1 76 ? 6.898 6.539 -2.301 1.00 90.12 76 ASP A C 1
ATOM 552 O O . ASP A 1 76 ? 6.653 5.430 -1.823 1.00 90.12 76 ASP A O 1
ATOM 556 N N . PHE A 1 77 ? 6.729 7.670 -1.611 1.00 95.19 77 PHE A N 1
ATOM 557 C CA . PHE A 1 77 ? 6.104 7.711 -0.289 1.00 95.19 77 PHE A CA 1
ATOM 558 C C . PHE A 1 77 ? 5.707 9.133 0.115 1.00 95.19 77 PHE A C 1
ATOM 560 O O . PHE A 1 77 ? 6.560 10.029 0.120 1.00 95.19 77 PHE A O 1
ATOM 567 N N . ASP A 1 78 ? 4.456 9.338 0.532 1.00 95.25 78 ASP A N 1
ATOM 568 C CA . ASP A 1 78 ? 4.019 10.607 1.134 1.00 95.25 78 ASP A CA 1
ATOM 569 C C . ASP A 1 78 ? 4.383 10.673 2.627 1.00 95.25 78 ASP A C 1
ATOM 571 O O . ASP A 1 78 ? 3.578 10.431 3.525 1.00 95.25 78 ASP A O 1
ATOM 575 N N . ALA A 1 79 ? 5.638 11.021 2.910 1.00 95.38 79 ALA A N 1
ATOM 576 C CA . ALA A 1 79 ? 6.131 11.111 4.283 1.00 95.38 79 ALA A CA 1
ATOM 577 C C . ALA A 1 79 ? 5.362 12.136 5.139 1.00 95.38 79 ALA A C 1
ATOM 579 O O . ALA A 1 79 ? 5.169 11.921 6.337 1.00 95.38 79 ALA A O 1
ATOM 580 N N . GLY A 1 80 ? 4.908 13.239 4.529 1.00 96.12 80 GLY A N 1
ATOM 581 C CA . GLY A 1 80 ? 4.202 14.308 5.232 1.00 96.12 80 GLY A CA 1
ATOM 582 C C . GLY A 1 80 ? 2.850 13.845 5.761 1.00 96.12 80 GLY A C 1
ATOM 583 O O . GLY A 1 80 ? 2.505 14.158 6.901 1.00 96.12 80 GLY A O 1
ATOM 584 N N . PHE A 1 81 ? 2.135 13.045 4.970 1.00 96.00 81 PHE A N 1
ATOM 585 C CA . PHE A 1 81 ? 0.867 12.440 5.359 1.00 96.00 81 PHE A CA 1
ATOM 586 C C . PHE A 1 81 ? 0.984 11.562 6.614 1.00 96.00 81 PHE A C 1
ATOM 588 O O . PHE A 1 81 ? 0.181 11.684 7.537 1.00 96.00 81 PHE A O 1
ATOM 595 N N . PHE A 1 82 ? 2.032 10.737 6.694 1.00 95.31 82 PHE A N 1
ATOM 596 C CA . PHE A 1 82 ? 2.285 9.853 7.840 1.00 95.31 82 PHE A CA 1
ATOM 597 C C . PHE A 1 82 ? 3.014 10.535 9.010 1.00 95.31 82 PHE A C 1
ATOM 599 O O . PHE A 1 82 ? 3.355 9.875 9.992 1.00 95.31 82 PHE A O 1
ATOM 606 N N . GLY A 1 83 ? 3.278 11.845 8.929 1.00 95.44 83 GLY A N 1
ATOM 607 C CA . GLY A 1 83 ? 3.995 12.583 9.972 1.00 95.44 83 GLY A CA 1
ATOM 608 C C . GLY A 1 83 ? 5.468 12.178 10.118 1.00 95.44 83 GLY A C 1
ATOM 609 O O . GLY A 1 83 ? 6.045 12.345 11.192 1.00 95.44 83 GLY A O 1
ATOM 610 N N . ILE A 1 84 ? 6.075 11.646 9.055 1.00 96.75 84 ILE A N 1
ATOM 611 C CA . ILE A 1 84 ? 7.463 11.172 9.016 1.00 96.75 84 ILE A CA 1
ATOM 612 C C . ILE A 1 84 ? 8.339 12.240 8.358 1.00 96.75 84 ILE A C 1
ATOM 614 O O . ILE A 1 84 ? 7.986 12.821 7.330 1.00 96.75 84 ILE A O 1
ATOM 618 N N . SER A 1 85 ? 9.512 12.523 8.930 1.00 96.44 85 SER A N 1
ATOM 619 C CA . SER A 1 85 ? 10.407 13.517 8.332 1.00 96.44 85 SER A CA 1
ATOM 620 C C . SER A 1 85 ? 11.027 13.005 7.020 1.00 96.44 85 SER A C 1
ATOM 622 O O . SER A 1 85 ? 11.293 11.808 6.890 1.00 96.44 85 SER A O 1
ATOM 624 N N . PRO A 1 86 ? 11.382 13.885 6.060 1.00 93.56 86 PRO A N 1
ATOM 625 C CA . PRO A 1 86 ? 12.043 13.461 4.820 1.00 93.56 86 PRO A CA 1
ATOM 626 C C . PRO A 1 86 ? 13.332 12.661 5.051 1.00 93.56 86 PRO A C 1
ATOM 628 O O . PRO A 1 86 ? 13.661 11.761 4.283 1.00 93.56 86 PRO A O 1
ATOM 631 N N . ARG A 1 87 ? 14.063 12.976 6.130 1.00 94.31 87 ARG A N 1
ATOM 632 C CA . ARG A 1 87 ? 15.291 12.267 6.507 1.00 94.31 87 ARG A CA 1
ATOM 633 C C . ARG A 1 87 ? 15.008 10.842 6.977 1.00 94.31 87 ARG A C 1
ATOM 635 O O . ARG A 1 87 ? 15.763 9.944 6.625 1.00 94.31 87 ARG A O 1
ATOM 642 N N . GLU A 1 88 ? 13.970 10.649 7.783 1.00 94.12 88 GLU A N 1
ATOM 643 C CA . GLU A 1 88 ? 13.560 9.320 8.248 1.00 94.12 88 GLU A CA 1
ATOM 644 C C . GLU A 1 88 ? 12.999 8.500 7.090 1.00 94.12 88 GLU A C 1
ATOM 646 O O . GLU A 1 88 ? 13.444 7.378 6.882 1.00 94.12 88 GLU A O 1
ATOM 651 N N . ALA A 1 89 ? 12.124 9.089 6.271 1.00 94.06 89 ALA A N 1
ATOM 652 C CA . ALA A 1 89 ? 11.555 8.431 5.097 1.00 94.06 89 ALA A CA 1
ATOM 653 C C . ALA A 1 89 ? 12.630 7.926 4.121 1.00 94.06 89 ALA A C 1
ATOM 655 O O . ALA A 1 89 ? 12.514 6.821 3.597 1.00 94.06 89 ALA A O 1
ATOM 656 N N . ALA A 1 90 ? 13.70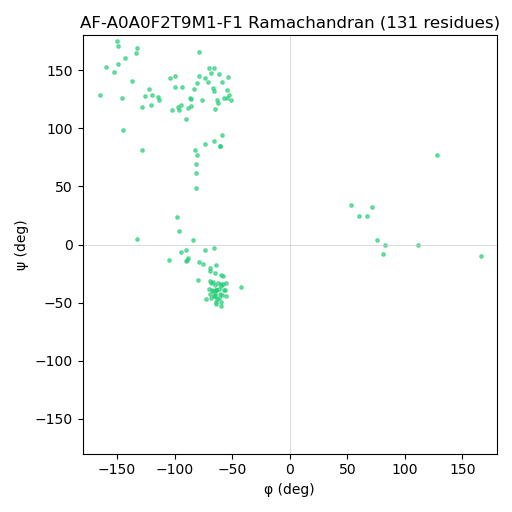7 8.695 3.917 1.00 91.69 90 ALA A N 1
ATOM 657 C CA . ALA A 1 90 ? 14.834 8.286 3.077 1.00 91.69 90 ALA A CA 1
ATOM 658 C C . ALA A 1 90 ? 15.607 7.071 3.626 1.00 91.69 90 ALA A C 1
ATOM 660 O O . ALA A 1 90 ? 16.258 6.370 2.855 1.00 91.69 90 ALA A O 1
ATOM 661 N N . ALA A 1 91 ? 15.549 6.825 4.937 1.00 92.06 91 ALA A N 1
ATOM 662 C CA . ALA A 1 91 ? 16.183 5.684 5.595 1.00 92.06 91 ALA A CA 1
ATOM 663 C C . ALA A 1 91 ? 15.238 4.480 5.769 1.00 92.06 91 ALA A C 1
ATOM 665 O O . ALA A 1 91 ? 15.680 3.422 6.211 1.00 92.06 91 ALA A O 1
ATOM 666 N N . MET A 1 92 ? 13.948 4.627 5.452 1.00 92.56 92 MET A N 1
ATOM 667 C CA . MET A 1 92 ? 12.970 3.549 5.567 1.00 92.56 92 MET A CA 1
ATOM 668 C C . MET A 1 92 ? 13.030 2.598 4.375 1.00 92.56 92 MET A C 1
ATOM 670 O O . MET A 1 92 ? 13.051 3.018 3.210 1.00 92.56 92 MET A O 1
ATOM 674 N N . ASP A 1 93 ? 12.914 1.308 4.679 1.00 90.50 93 ASP A N 1
ATOM 675 C CA . ASP A 1 93 ? 12.687 0.274 3.677 1.00 90.50 93 ASP A CA 1
ATOM 676 C C . ASP A 1 93 ? 11.398 0.600 2.875 1.00 90.50 93 ASP A C 1
ATOM 678 O O . ASP A 1 93 ? 10.338 0.815 3.474 1.00 90.50 93 ASP A O 1
ATOM 682 N N . PRO A 1 94 ? 11.450 0.653 1.531 1.00 89.50 94 PRO A N 1
ATOM 683 C CA . PRO A 1 94 ? 10.308 0.761 0.628 1.00 89.50 94 PRO A CA 1
ATOM 684 C C . PRO A 1 94 ? 9.125 -0.120 0.996 1.00 89.50 94 PRO A C 1
ATOM 686 O O . PRO A 1 94 ? 7.979 0.291 0.854 1.00 89.50 94 PRO A O 1
ATOM 689 N N . ARG A 1 95 ? 9.381 -1.327 1.503 1.00 89.62 95 ARG A N 1
ATOM 690 C CA . ARG A 1 95 ? 8.339 -2.266 1.919 1.00 89.62 95 ARG A CA 1
ATOM 691 C C . ARG A 1 95 ? 7.589 -1.758 3.140 1.00 89.62 95 ARG A C 1
ATOM 693 O O . ARG A 1 95 ? 6.373 -1.880 3.186 1.00 89.62 95 ARG A O 1
ATOM 700 N N . GLN A 1 96 ? 8.280 -1.146 4.103 1.00 92.81 96 GLN A N 1
ATOM 701 C CA . GLN A 1 96 ? 7.626 -0.517 5.256 1.00 92.81 96 GLN A CA 1
ATOM 702 C C . GLN A 1 96 ? 6.770 0.671 4.812 1.00 92.81 96 GLN A C 1
ATOM 704 O O . GLN A 1 96 ? 5.635 0.808 5.259 1.00 92.81 96 GLN A O 1
ATOM 709 N N . ARG A 1 97 ? 7.293 1.491 3.894 1.00 94.44 97 ARG A N 1
ATOM 710 C CA . ARG A 1 97 ? 6.575 2.636 3.317 1.00 94.44 97 ARG A CA 1
ATOM 711 C C . ARG A 1 97 ? 5.311 2.196 2.576 1.00 94.44 97 ARG A C 1
ATOM 713 O O . ARG A 1 97 ? 4.232 2.709 2.846 1.00 94.44 97 ARG A O 1
ATOM 720 N N . MET A 1 98 ? 5.421 1.159 1.750 1.00 93.00 98 MET A N 1
ATOM 721 C CA . MET A 1 98 ? 4.288 0.568 1.039 1.00 93.00 98 MET A CA 1
ATOM 722 C C . MET A 1 98 ? 3.256 -0.051 1.988 1.00 93.00 98 MET A C 1
ATOM 724 O O . MET A 1 98 ? 2.062 0.086 1.754 1.00 93.00 98 MET A O 1
ATOM 728 N N . VAL A 1 99 ? 3.683 -0.709 3.071 1.00 94.88 99 VAL A N 1
ATOM 729 C CA . VAL A 1 99 ? 2.755 -1.249 4.079 1.00 94.88 99 VAL A CA 1
ATOM 730 C C . VAL A 1 99 ? 1.944 -0.135 4.738 1.00 94.88 99 VAL A C 1
ATOM 732 O O . VAL A 1 99 ? 0.758 -0.342 4.983 1.00 94.88 99 VAL A O 1
ATOM 735 N N . LEU A 1 100 ? 2.537 1.033 5.003 1.00 95.88 100 LEU A N 1
ATOM 736 C CA . LEU A 1 100 ? 1.811 2.179 5.560 1.00 95.88 100 LEU A CA 1
ATOM 737 C C . LEU A 1 100 ? 0.739 2.701 4.594 1.00 95.88 100 LEU A C 1
ATOM 739 O O . LEU A 1 100 ? -0.412 2.837 5.003 1.00 95.88 100 LEU A O 1
ATOM 743 N N . GLU A 1 101 ? 1.095 2.922 3.325 1.00 95.69 101 GLU A N 1
ATOM 744 C CA . GLU A 1 101 ? 0.148 3.354 2.284 1.00 95.69 101 GLU A CA 1
ATOM 745 C C . GLU A 1 101 ? -0.982 2.339 2.095 1.00 95.69 101 GLU A C 1
ATOM 747 O O . GLU A 1 101 ? -2.153 2.670 2.246 1.00 95.69 101 GLU A O 1
ATOM 752 N N . LEU A 1 102 ? -0.642 1.067 1.873 1.00 96.00 102 LEU A N 1
ATOM 753 C CA . LEU A 1 102 ? -1.637 0.026 1.625 1.00 96.00 102 LEU A CA 1
ATOM 754 C C . LEU A 1 102 ? -2.539 -0.219 2.839 1.00 96.00 102 LEU A C 1
ATOM 756 O O . LEU A 1 102 ? -3.725 -0.498 2.669 1.00 96.00 102 LEU A O 1
ATOM 760 N N . SER A 1 103 ? -2.016 -0.110 4.062 1.00 96.44 103 SER A N 1
ATOM 761 C CA . SER A 1 103 ? -2.854 -0.225 5.261 1.00 96.44 103 SER A CA 1
ATOM 762 C C . SER A 1 103 ? -3.870 0.910 5.330 1.00 96.44 103 SER A C 1
ATOM 764 O O . SER A 1 103 ? -5.015 0.668 5.699 1.00 96.44 103 SER A O 1
ATOM 766 N N . TRP A 1 104 ? -3.471 2.128 4.954 1.00 96.19 104 TRP A N 1
ATOM 767 C CA . TRP A 1 104 ? -4.384 3.261 4.876 1.00 96.19 104 TRP A CA 1
ATOM 768 C C . TRP A 1 104 ? -5.468 3.035 3.816 1.00 96.19 104 TRP A C 1
ATOM 770 O O . TRP A 1 104 ? -6.653 3.085 4.140 1.00 96.19 104 TRP A O 1
ATOM 780 N N . ASP A 1 105 ? -5.074 2.676 2.593 1.00 96.06 105 ASP A N 1
ATOM 781 C CA . ASP A 1 105 ? -6.003 2.405 1.488 1.00 96.06 105 ASP A CA 1
ATOM 782 C C . ASP A 1 105 ? -7.021 1.308 1.844 1.00 96.06 105 ASP A C 1
ATOM 784 O O . ASP A 1 105 ? -8.202 1.411 1.516 1.00 96.06 105 ASP A O 1
ATOM 788 N N . ALA A 1 106 ? -6.591 0.260 2.558 1.00 97.38 106 ALA A N 1
ATOM 789 C CA . ALA A 1 106 ? -7.478 -0.826 2.975 1.00 97.38 106 ALA A CA 1
ATOM 790 C C . ALA A 1 106 ? -8.511 -0.376 4.022 1.00 97.38 106 ALA A C 1
ATOM 792 O O . ALA A 1 106 ? -9.633 -0.886 4.044 1.00 97.38 106 ALA A O 1
ATOM 793 N N . LEU A 1 107 ? -8.148 0.573 4.893 1.00 97.00 107 LEU A N 1
ATOM 794 C CA . LEU A 1 107 ? -9.088 1.187 5.833 1.00 97.00 107 LEU A CA 1
ATOM 795 C C . LEU A 1 107 ? -10.088 2.093 5.108 1.00 97.00 107 LEU A C 1
ATOM 797 O O . LEU A 1 107 ? -11.271 2.080 5.453 1.00 97.00 107 LEU A O 1
ATOM 801 N N . GLU A 1 108 ? -9.645 2.831 4.087 1.00 96.12 108 GLU A N 1
ATOM 802 C CA . GLU A 1 108 ? -10.535 3.643 3.252 1.00 96.12 108 GLU A CA 1
ATOM 803 C C . GLU A 1 108 ? -11.528 2.786 2.459 1.00 96.12 108 GLU A C 1
ATOM 805 O O . GLU A 1 108 ? -12.721 3.092 2.456 1.00 96.12 108 GLU A O 1
ATOM 810 N N . ASP A 1 109 ? -11.073 1.684 1.855 1.00 97.50 109 ASP A N 1
ATOM 811 C CA . ASP A 1 109 ? -11.936 0.711 1.169 1.00 97.50 109 ASP A CA 1
ATOM 812 C C . ASP A 1 109 ? -12.970 0.092 2.129 1.00 97.50 109 ASP A C 1
ATOM 814 O O . ASP A 1 109 ? -14.136 -0.085 1.771 1.00 97.50 109 ASP A O 1
ATOM 818 N N . ALA A 1 110 ? -12.582 -0.131 3.392 1.00 97.31 110 ALA A N 1
ATOM 819 C CA . ALA A 1 110 ? -13.485 -0.579 4.453 1.00 97.31 110 ALA A CA 1
ATOM 820 C C . ALA A 1 110 ? -14.456 0.499 4.967 1.00 97.31 110 ALA A C 1
ATOM 822 O O . ALA A 1 110 ? -15.291 0.200 5.826 1.00 97.31 110 ALA A O 1
ATOM 823 N N . TYR A 1 111 ? -14.349 1.747 4.495 1.00 96.50 111 TYR A N 1
ATOM 824 C CA . TYR A 1 111 ? -15.053 2.908 5.047 1.00 96.50 111 TYR A CA 1
ATOM 825 C C . TYR A 1 111 ? -14.830 3.083 6.563 1.00 96.50 111 TYR A C 1
ATOM 827 O O . TYR A 1 111 ? -15.723 3.530 7.290 1.00 96.50 111 TYR A O 1
ATOM 835 N N . LEU A 1 112 ? -13.635 2.737 7.053 1.00 96.00 112 LEU A N 1
ATOM 836 C CA . LEU A 1 112 ? -13.254 2.858 8.457 1.00 96.00 112 LEU A CA 1
ATOM 837 C C . LEU A 1 112 ? -12.369 4.090 8.676 1.00 96.00 112 LEU A C 1
ATOM 839 O O . LEU A 1 112 ? -11.237 4.120 8.195 1.00 96.00 112 LEU A O 1
ATOM 843 N N . PRO A 1 113 ? -12.822 5.091 9.456 1.00 93.62 113 PRO A N 1
ATOM 844 C CA . PRO A 1 113 ? -11.971 6.212 9.838 1.00 93.62 113 PRO A CA 1
ATOM 845 C C . PRO A 1 113 ? -10.792 5.711 10.688 1.00 93.62 113 PRO A C 1
ATOM 847 O O . PRO A 1 113 ? -11.043 5.112 11.738 1.00 93.62 113 PRO A O 1
ATOM 850 N N . PRO A 1 114 ? -9.527 5.977 10.326 1.00 88.94 114 PRO A N 1
ATOM 851 C CA . PRO A 1 114 ? -8.371 5.484 11.085 1.00 88.94 114 PRO A CA 1
ATOM 852 C C . PRO A 1 114 ? -8.361 5.934 12.553 1.00 88.94 114 PRO A C 1
ATOM 854 O O . PRO A 1 114 ? -8.029 5.149 13.441 1.00 88.94 114 PRO A O 1
ATOM 857 N N . ASP A 1 115 ? -8.850 7.145 12.837 1.00 91.62 115 ASP A N 1
ATOM 858 C CA . ASP A 1 115 ? -8.996 7.672 14.202 1.00 91.62 115 ASP A CA 1
ATOM 859 C C . ASP A 1 115 ? -9.920 6.820 15.087 1.00 91.62 115 ASP A C 1
ATOM 861 O O . ASP A 1 115 ? -9.759 6.789 16.307 1.00 91.62 115 ASP A O 1
ATOM 865 N N . SER A 1 116 ? -10.867 6.086 14.492 1.00 93.62 116 SER A N 1
ATOM 866 C CA . SER A 1 116 ? -11.757 5.182 15.232 1.00 93.62 116 SER A CA 1
ATOM 867 C C . SER A 1 116 ? -11.032 3.962 15.806 1.00 93.62 116 SER A C 1
ATOM 869 O O . SER A 1 116 ? -11.512 3.351 16.762 1.00 93.62 116 SER A O 1
ATOM 871 N N . LEU A 1 117 ? -9.859 3.625 15.261 1.00 94.06 117 LEU A N 1
ATOM 872 C CA . LEU A 1 117 ? -9.035 2.510 15.719 1.00 94.06 117 LEU A CA 1
ATOM 873 C C . LEU A 1 117 ? -8.051 2.926 16.817 1.00 94.06 117 LEU A C 1
ATOM 875 O O . LEU A 1 117 ? -7.485 2.058 17.489 1.00 94.06 117 LEU A O 1
ATOM 879 N N . HIS A 1 118 ? -7.851 4.226 17.043 1.00 93.75 118 HIS A N 1
ATOM 880 C CA . HIS A 1 118 ? -6.925 4.713 18.056 1.00 93.75 118 HIS A CA 1
ATOM 881 C C . HIS A 1 118 ? -7.349 4.259 19.465 1.00 93.75 118 HIS A C 1
ATOM 883 O O . HIS A 1 118 ? -8.447 4.549 19.936 1.00 93.75 118 HIS A O 1
ATOM 889 N N . GLY A 1 119 ? -6.462 3.540 20.160 1.00 95.12 119 GLY A N 1
ATOM 890 C CA . GLY A 1 119 ? -6.734 2.984 21.492 1.00 95.12 119 GLY A CA 1
ATOM 891 C C . GLY A 1 119 ? -7.647 1.750 21.504 1.00 95.12 119 GLY A C 1
ATOM 892 O O . GLY A 1 119 ? -7.975 1.251 22.580 1.00 95.12 119 GLY A O 1
ATOM 893 N N . SER A 1 120 ? -8.045 1.243 20.335 1.00 96.12 120 SER A N 1
ATOM 894 C CA . SER A 1 120 ? -8.797 -0.008 20.210 1.00 96.12 120 SER A CA 1
ATOM 895 C C . SER A 1 120 ? -7.888 -1.237 20.338 1.00 96.12 120 SER A C 1
ATOM 897 O O . SER A 1 120 ? -6.667 -1.156 20.208 1.00 96.12 120 SER A O 1
ATOM 899 N N . ALA A 1 121 ? -8.489 -2.411 20.538 1.00 96.69 121 ALA A N 1
ATOM 900 C CA . ALA A 1 121 ? -7.787 -3.694 20.517 1.00 96.69 121 ALA A CA 1
ATOM 901 C C . ALA A 1 121 ? -7.570 -4.216 19.078 1.00 96.69 121 ALA A C 1
ATOM 903 O O . ALA A 1 121 ? -7.878 -5.368 18.779 1.00 96.69 121 ALA A O 1
ATOM 904 N N . THR A 1 122 ? -7.069 -3.364 18.178 1.00 96.12 122 THR A N 1
ATOM 905 C CA . THR A 1 122 ? -6.785 -3.735 16.782 1.00 96.12 122 THR A CA 1
ATOM 906 C C . THR A 1 122 ? -5.393 -4.349 16.669 1.00 96.12 122 THR A C 1
ATOM 908 O O . THR A 1 122 ? -4.401 -3.744 17.074 1.00 96.12 122 THR A O 1
ATOM 911 N N . ALA A 1 123 ? -5.313 -5.558 16.115 1.00 96.00 123 ALA A N 1
ATOM 912 C CA . ALA A 1 123 ? -4.057 -6.263 15.887 1.00 96.00 123 ALA A CA 1
ATOM 913 C C . ALA A 1 123 ? -3.600 -6.124 14.428 1.00 96.00 123 ALA A C 1
ATOM 915 O O . ALA A 1 123 ? -4.420 -6.145 13.512 1.00 96.00 123 ALA A O 1
ATOM 916 N N . VAL A 1 124 ? -2.284 -6.041 14.219 1.00 95.88 124 VAL A N 1
ATOM 917 C CA . VAL A 1 124 ? -1.657 -6.026 12.890 1.00 95.88 124 VAL A CA 1
ATOM 918 C C . VAL A 1 124 ? -0.815 -7.285 12.730 1.00 95.88 124 VAL A C 1
ATOM 920 O O . VAL A 1 124 ? 0.046 -7.575 13.561 1.00 95.88 124 VAL A O 1
ATOM 923 N N . PHE A 1 125 ? -1.051 -8.021 11.646 1.00 96.00 125 PHE A N 1
ATOM 924 C CA . PHE A 1 125 ? -0.285 -9.207 11.276 1.00 96.00 125 PHE A CA 1
ATOM 925 C C . PHE A 1 125 ? 0.331 -8.977 9.897 1.00 96.00 125 PHE A C 1
ATOM 927 O O . PHE A 1 125 ? -0.393 -8.762 8.929 1.00 96.00 125 PHE A O 1
ATOM 934 N N . LEU A 1 126 ? 1.662 -9.023 9.807 1.00 94.31 126 LEU A N 1
ATOM 935 C CA . LEU A 1 126 ? 2.403 -8.757 8.574 1.00 94.31 126 LEU A CA 1
ATOM 936 C C . LEU A 1 126 ? 3.342 -9.922 8.254 1.00 94.31 126 LEU A C 1
ATOM 938 O O . LEU A 1 126 ? 4.152 -10.325 9.088 1.00 94.31 126 LEU A O 1
ATOM 942 N N . GLY A 1 127 ? 3.255 -10.431 7.026 1.00 92.69 127 GLY A N 1
ATOM 943 C CA . GLY A 1 127 ? 4.263 -11.320 6.459 1.00 92.69 127 GLY A CA 1
ATOM 944 C C . GLY A 1 127 ? 5.350 -10.497 5.777 1.00 92.69 127 GLY A C 1
ATOM 945 O O . GLY A 1 127 ? 5.066 -9.790 4.816 1.00 92.69 127 GLY A O 1
ATOM 946 N N . ALA A 1 128 ? 6.586 -10.589 6.258 1.00 88.00 128 ALA A N 1
ATOM 947 C CA . ALA A 1 128 ? 7.733 -9.929 5.648 1.00 88.00 128 ALA A CA 1
ATOM 948 C C . ALA A 1 128 ? 8.926 -10.887 5.620 1.00 88.00 128 ALA A C 1
ATOM 950 O O . ALA A 1 128 ? 9.152 -11.632 6.574 1.00 88.00 128 ALA A O 1
ATOM 951 N N . THR A 1 129 ? 9.690 -10.875 4.530 1.00 81.94 12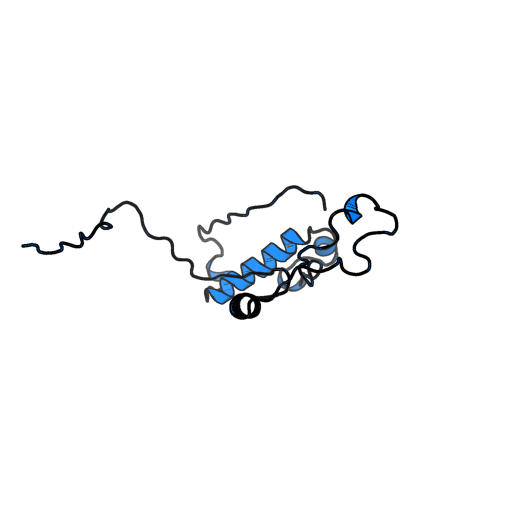9 THR A N 1
ATOM 952 C CA . THR A 1 129 ? 10.975 -11.576 4.449 1.00 81.94 129 THR A CA 1
ATOM 953 C C . THR A 1 129 ? 12.098 -10.617 4.827 1.00 81.94 129 THR A C 1
ATOM 955 O O . THR A 1 129 ? 12.109 -9.462 4.403 1.00 81.94 129 THR A O 1
ATOM 95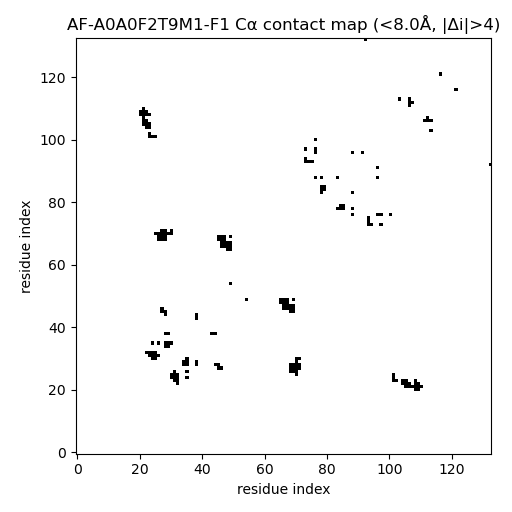8 N N . GLY A 1 130 ? 13.044 -11.075 5.643 1.00 61.72 130 GLY A N 1
ATOM 959 C CA . GLY A 1 130 ? 14.260 -10.323 5.942 1.00 61.72 130 GLY A CA 1
ATOM 960 C C . GLY A 1 130 ? 15.264 -10.498 4.811 1.00 61.72 130 GLY A C 1
ATOM 961 O O . GLY A 1 130 ? 16.169 -11.307 4.942 1.00 61.72 130 GLY A O 1
ATOM 962 N N . ASP A 1 131 ? 15.053 -9.804 3.698 1.00 61.06 131 ASP A N 1
ATOM 963 C CA . ASP A 1 131 ? 16.120 -9.543 2.730 1.00 61.06 131 ASP A CA 1
ATOM 964 C C . ASP A 1 131 ? 16.568 -8.094 2.892 1.00 61.06 131 ASP A C 1
ATOM 966 O O . ASP A 1 131 ? 15.747 -7.224 3.202 1.00 61.06 131 ASP A O 1
ATOM 970 N N . ASP A 1 132 ? 17.868 -7.872 2.725 1.00 53.78 132 ASP A N 1
ATOM 971 C CA . ASP A 1 132 ? 18.540 -6.618 3.048 1.00 53.78 132 ASP A CA 1
ATOM 972 C C . ASP A 1 132 ? 18.072 -5.466 2.138 1.00 53.78 132 ASP A C 1
ATOM 974 O O . ASP A 1 132 ? 18.024 -5.599 0.910 1.00 53.78 132 ASP A O 1
ATOM 978 N N . TYR A 1 133 ? 17.740 -4.334 2.767 1.00 56.31 133 TYR A N 1
ATOM 979 C CA . TYR A 1 133 ? 17.580 -3.020 2.142 1.00 56.31 133 TYR A CA 1
ATOM 980 C C . TYR A 1 133 ? 18.725 -2.103 2.579 1.00 56.31 133 TYR A C 1
ATOM 982 O O . TYR A 1 133 ? 19.093 -2.171 3.776 1.00 56.31 133 TYR A O 1
#

Organism: Streptomyces rubellomurinus (strain ATCC 31215) (NCBI:txid359131)

Foldseek 3Di:
DDPPCPDPPPPDPPDDDDDQLFFWDFWQQDHTPVRVVVCVVVVHDSKDFDDPPPDPPPPVVVVVCRIDRDGPCLLDADCVVVVHDPVVSVVDDSVVRVCVVRVVRRCVSSVHDPVVCVVPPDDDDDDDDPDPD